Protein AF-A0A257AU45-F1 (afdb_monomer)

pLDDT: mean 90.2, std 17.1, range [37.53, 98.88]

Radius of gyration: 17.95 Å; Cα contacts (8 Å, |Δi|>4): 194; chains: 1; bounding box: 53×32×52 Å

Foldseek 3Di:
DDDPPPPPDDDPDPPDDDDPDDDDPPPDLLQQLLQVLLCVLPVLWRDKDKDADDVLLVVLCVVVVWFEFEDEVVPDDPVQVPDPSSSNSVTQCVRCVVRPSHRTQKYWYPADVVGGTIMMGIDSDPVRNVVVVVSSVVSSVD

Structure (mmCIF, N/CA/C/O backbone):
data_AF-A0A257AU45-F1
#
_entry.id   AF-A0A257AU45-F1
#
lo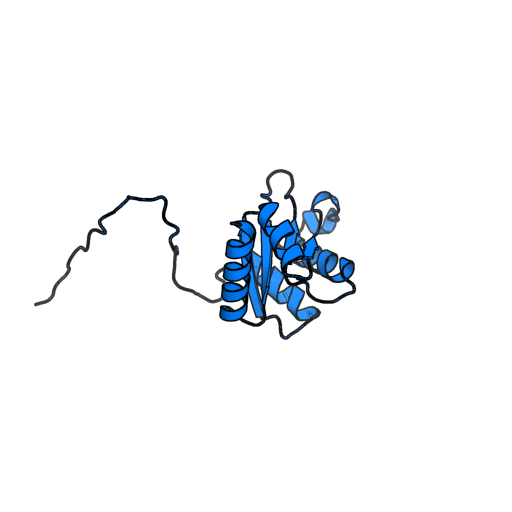op_
_atom_site.group_PDB
_atom_site.id
_atom_site.type_symbol
_atom_site.label_atom_id
_atom_site.label_alt_id
_atom_site.label_comp_id
_atom_site.label_asym_id
_atom_site.label_entity_id
_atom_site.label_seq_id
_atom_site.pdbx_PDB_ins_code
_atom_site.Cartn_x
_atom_site.Cartn_y
_atom_site.Cartn_z
_atom_site.occupancy
_atom_site.B_iso_or_equiv
_atom_site.auth_seq_id
_atom_site.auth_comp_id
_atom_site.auth_asym_id
_atom_site.auth_atom_id
_atom_site.pdbx_PDB_model_num
ATOM 1 N N . MET A 1 1 ? -35.118 -14.562 -38.520 1.00 37.75 1 MET A N 1
ATOM 2 C CA . MET A 1 1 ? -33.919 -15.230 -37.974 1.00 37.75 1 MET A CA 1
ATOM 3 C C . MET A 1 1 ? -33.050 -14.152 -37.327 1.00 37.75 1 MET A C 1
ATOM 5 O O . MET A 1 1 ? -32.643 -13.254 -38.042 1.00 37.75 1 MET A O 1
ATOM 9 N N . MET A 1 2 ? -32.965 -14.172 -35.985 1.00 38.25 2 MET A N 1
ATOM 10 C CA . MET A 1 2 ? -32.086 -13.423 -35.046 1.00 38.25 2 MET A CA 1
ATOM 11 C C . MET A 1 2 ? -31.480 -12.085 -35.543 1.00 38.25 2 MET A C 1
ATOM 13 O O . MET A 1 2 ? -30.651 -12.073 -36.434 1.00 38.25 2 MET A O 1
ATOM 17 N N . GLY A 1 3 ? -31.789 -10.897 -35.016 1.00 38.31 3 GLY A N 1
ATOM 18 C CA . GLY A 1 3 ? -31.922 -10.547 -33.602 1.00 38.31 3 GLY A CA 1
ATOM 19 C C . GLY A 1 3 ? -30.754 -9.669 -33.119 1.00 38.31 3 GLY A C 1
ATOM 20 O O . GLY A 1 3 ? -30.137 -10.001 -32.119 1.00 38.31 3 GLY A O 1
ATOM 21 N N . LEU A 1 4 ? -30.441 -8.552 -33.792 1.00 41.19 4 LEU A N 1
ATOM 22 C CA . LEU A 1 4 ? -29.495 -7.544 -33.286 1.00 41.19 4 LEU A CA 1
ATOM 23 C C . LEU A 1 4 ? -30.275 -6.400 -32.630 1.00 41.19 4 LEU A C 1
ATOM 25 O O . LEU A 1 4 ? -30.528 -5.353 -33.222 1.00 41.19 4 LEU A O 1
ATOM 29 N N . ARG A 1 5 ? -30.694 -6.619 -31.378 1.00 38.84 5 ARG A N 1
ATOM 30 C CA . ARG A 1 5 ? -31.185 -5.532 -30.526 1.00 38.84 5 ARG A CA 1
ATOM 31 C C . ARG A 1 5 ? -29.998 -4.652 -30.152 1.00 38.84 5 ARG A C 1
ATOM 33 O O . ARG A 1 5 ? -29.192 -5.002 -29.296 1.00 38.84 5 ARG A O 1
ATOM 40 N N . HIS A 1 6 ? -29.929 -3.492 -30.790 1.00 46.06 6 HIS A N 1
ATOM 41 C CA . HIS A 1 6 ? -29.160 -2.345 -30.330 1.00 46.06 6 HIS A CA 1
ATOM 42 C C . HIS A 1 6 ? -29.727 -1.907 -28.967 1.00 46.06 6 HIS A C 1
ATOM 44 O O . HIS A 1 6 ? -30.664 -1.112 -28.880 1.00 46.06 6 HIS A O 1
ATOM 50 N N . LEU A 1 7 ? -29.212 -2.485 -27.880 1.00 40.38 7 LEU A N 1
ATOM 51 C CA . LEU A 1 7 ? -29.511 -2.033 -26.525 1.00 40.38 7 LEU A CA 1
ATOM 52 C C . LEU A 1 7 ? -28.752 -0.726 -26.285 1.00 40.38 7 LEU A C 1
ATOM 54 O O . LEU A 1 7 ? -27.632 -0.710 -25.778 1.00 40.38 7 LEU A O 1
ATOM 58 N N . ARG A 1 8 ? -29.396 0.388 -26.652 1.00 40.09 8 ARG A N 1
ATOM 59 C CA . ARG A 1 8 ? -29.122 1.695 -26.051 1.00 40.09 8 ARG A CA 1
ATOM 60 C C . ARG A 1 8 ? -29.175 1.510 -24.535 1.00 40.09 8 ARG A C 1
ATOM 62 O O . ARG A 1 8 ? -30.226 1.146 -24.014 1.00 40.09 8 ARG A O 1
ATOM 69 N N . ARG A 1 9 ? -28.064 1.731 -23.830 1.00 42.12 9 ARG A N 1
ATOM 70 C CA . ARG A 1 9 ? -28.082 1.816 -22.365 1.00 42.12 9 ARG A CA 1
ATOM 71 C C . ARG A 1 9 ? -28.715 3.158 -21.978 1.00 42.12 9 ARG A C 1
ATOM 73 O O . ARG A 1 9 ? -28.125 4.190 -22.296 1.00 42.12 9 ARG A O 1
ATOM 80 N N . PRO A 1 10 ? -29.893 3.183 -21.334 1.00 37.53 10 PRO A N 1
ATOM 81 C CA . PRO A 1 10 ? -30.448 4.409 -20.787 1.00 37.53 10 PRO A CA 1
ATOM 82 C C . PRO A 1 10 ? -29.782 4.706 -19.438 1.00 37.53 10 PRO A C 1
ATOM 84 O O . PRO A 1 10 ? -29.580 3.797 -18.634 1.00 37.53 10 PRO A O 1
ATOM 87 N N . GLY A 1 11 ? -29.491 5.983 -19.179 1.00 37.75 11 GLY A N 1
ATOM 88 C CA . GLY A 1 11 ? -29.232 6.488 -17.828 1.00 37.75 11 GLY A CA 1
ATOM 89 C C . GLY A 1 11 ? -27.826 7.033 -17.576 1.00 37.75 11 GLY A C 1
ATOM 90 O O . GLY A 1 11 ? -27.085 6.476 -16.772 1.00 37.75 11 GLY A O 1
ATOM 91 N N . LEU A 1 12 ? -27.488 8.184 -18.170 1.00 51.03 12 LEU A N 1
ATOM 92 C CA . LEU A 1 12 ? -26.621 9.141 -17.475 1.00 51.03 12 LEU A CA 1
ATOM 93 C C . LEU A 1 12 ? -27.469 9.798 -16.377 1.00 51.03 12 LEU A C 1
ATOM 95 O O . LEU A 1 12 ? -28.220 10.734 -16.628 1.00 51.03 12 LEU A O 1
ATOM 99 N N . GLY A 1 13 ? -27.388 9.267 -15.162 1.00 48.03 13 GLY A N 1
ATOM 100 C CA . GLY A 1 13 ? -28.100 9.795 -14.005 1.00 48.03 13 GLY A CA 1
ATOM 101 C C . GLY A 1 13 ? -27.512 9.215 -12.727 1.00 48.03 13 GLY A C 1
ATOM 102 O O . GLY A 1 13 ? -27.701 8.036 -12.452 1.00 48.03 13 GLY A O 1
ATOM 103 N N . ARG A 1 14 ? -26.833 10.079 -11.954 1.00 52.56 14 ARG A N 1
ATOM 104 C CA . ARG A 1 14 ? -25.858 9.825 -10.866 1.00 52.56 14 ARG A CA 1
ATOM 105 C C . ARG A 1 14 ? -24.446 9.588 -11.411 1.00 52.56 14 ARG A C 1
ATOM 107 O O . ARG A 1 14 ? -24.256 8.765 -12.296 1.00 52.56 14 ARG A O 1
ATOM 114 N N . ARG A 1 15 ? -23.448 10.323 -10.898 1.00 54.56 15 ARG A N 1
ATOM 115 C CA . ARG A 1 15 ? -22.016 10.095 -11.183 1.00 54.56 15 ARG A CA 1
ATOM 116 C C . ARG A 1 15 ? -21.644 8.683 -10.705 1.00 54.56 15 ARG A C 1
ATOM 118 O O . ARG A 1 15 ? -21.276 8.500 -9.552 1.00 54.56 15 ARG A O 1
ATOM 125 N N . GLY A 1 16 ? -21.872 7.685 -11.553 1.00 60.09 16 GLY A N 1
ATOM 126 C CA . GLY A 1 16 ? -21.726 6.271 -11.234 1.00 60.09 16 GLY A CA 1
ATOM 127 C C . GLY A 1 16 ? -20.324 5.774 -11.554 1.00 60.09 16 GLY A C 1
ATOM 128 O O . GLY A 1 16 ? -19.789 6.056 -12.625 1.00 60.09 16 GLY A O 1
ATOM 129 N N . MET A 1 17 ? -19.737 5.022 -10.626 1.00 71.62 17 MET A N 1
ATOM 130 C CA . MET A 1 17 ? -18.523 4.250 -10.874 1.00 71.62 17 MET A CA 1
ATOM 131 C C . MET A 1 17 ? -18.840 3.164 -11.910 1.00 71.62 17 MET A C 1
ATOM 133 O O . MET A 1 17 ? -19.830 2.446 -11.767 1.00 71.62 17 MET A O 1
ATOM 137 N N . SER A 1 18 ? -18.012 3.028 -12.942 1.00 80.50 18 SER A N 1
ATOM 138 C CA . SER A 1 18 ? -18.140 1.957 -13.930 1.00 80.50 18 SER A CA 1
ATOM 139 C C . SER A 1 18 ? -16.848 1.152 -13.995 1.00 80.50 18 SER A C 1
ATOM 141 O O . SER A 1 18 ? -15.765 1.663 -13.717 1.00 80.50 18 SER A O 1
ATOM 143 N N . ARG A 1 19 ? -16.969 -0.135 -14.320 1.00 84.69 19 ARG A N 1
ATOM 144 C CA . ARG A 1 19 ? -15.818 -0.964 -14.678 1.00 84.69 19 ARG A CA 1
ATOM 145 C C . ARG A 1 19 ? -15.565 -0.771 -16.164 1.00 84.69 19 ARG A C 1
ATOM 147 O O . ARG A 1 19 ? -16.475 -1.032 -16.948 1.00 84.69 19 ARG A O 1
ATOM 154 N N . SER A 1 20 ? -14.362 -0.336 -16.526 1.00 88.06 20 SER A N 1
ATOM 155 C CA . SER A 1 20 ? -14.021 -0.096 -17.930 1.00 88.06 20 SER A CA 1
ATOM 156 C C . SER A 1 20 ? -14.001 -1.392 -18.739 1.00 88.06 20 SER A C 1
ATOM 158 O O . SER A 1 20 ? -14.542 -1.416 -19.836 1.00 88.06 20 SER A O 1
ATOM 160 N N . GLU A 1 21 ? -13.447 -2.477 -18.179 1.00 91.12 21 GLU A N 1
ATOM 161 C CA . GLU A 1 21 ? -13.291 -3.764 -18.871 1.00 91.12 21 GLU A CA 1
ATOM 162 C C . GLU A 1 21 ? -13.371 -4.984 -17.926 1.00 91.12 21 GLU A C 1
ATOM 164 O O . GLU A 1 21 ? -13.490 -4.869 -16.695 1.00 91.12 21 GLU A O 1
ATOM 169 N N . ALA A 1 22 ? -13.342 -6.181 -18.522 1.00 93.12 22 ALA A N 1
ATOM 170 C CA . ALA A 1 22 ? -13.225 -7.452 -17.815 1.00 93.12 22 ALA A CA 1
ATOM 171 C C . ALA A 1 22 ? -11.780 -7.689 -17.318 1.00 93.12 22 ALA A C 1
ATOM 173 O O . ALA A 1 22 ? -10.841 -7.117 -17.869 1.00 93.12 22 ALA A O 1
ATOM 174 N N . PRO A 1 23 ? -11.566 -8.513 -16.275 1.00 93.25 23 PRO A N 1
ATOM 175 C CA . PRO A 1 23 ? -10.223 -8.807 -15.781 1.00 93.25 23 PRO A CA 1
ATOM 176 C C . PRO A 1 23 ? -9.397 -9.580 -16.817 1.00 93.25 23 PRO A C 1
ATOM 178 O O . PRO A 1 23 ? -9.902 -10.513 -17.439 1.00 93.25 23 PRO A O 1
ATOM 181 N N . TRP A 1 24 ? -8.116 -9.234 -16.945 1.00 95.88 24 TRP A N 1
ATOM 182 C CA . TRP A 1 24 ? -7.153 -9.938 -17.792 1.00 95.88 24 TRP A CA 1
ATOM 183 C C . TRP A 1 24 ? -5.764 -9.933 -17.145 1.00 95.88 24 TRP A C 1
ATOM 185 O O . TRP A 1 24 ? -5.425 -9.022 -16.380 1.00 95.88 24 TRP A O 1
ATOM 195 N N . PHE A 1 25 ? -4.939 -10.937 -17.441 1.00 95.50 25 PHE A N 1
ATOM 196 C CA . PHE A 1 25 ? -3.555 -10.956 -16.965 1.00 95.50 25 PHE A CA 1
ATOM 197 C C . PHE A 1 25 ? -2.745 -9.819 -17.595 1.00 95.50 25 PHE A C 1
ATOM 199 O O . PHE A 1 25 ? -2.897 -9.506 -18.770 1.00 95.50 25 PHE A O 1
ATOM 206 N N . GLY A 1 26 ? -1.880 -9.180 -16.805 1.00 93.38 26 GLY A N 1
ATOM 207 C CA . GLY A 1 26 ? -1.064 -8.055 -17.276 1.00 93.38 26 GLY A CA 1
ATOM 208 C C . GLY A 1 26 ? -1.810 -6.721 -17.414 1.00 93.38 26 GLY A C 1
ATOM 209 O O . GLY A 1 26 ? -1.186 -5.727 -17.768 1.00 93.38 26 GLY A O 1
ATOM 210 N N . ALA A 1 27 ? -3.102 -6.652 -17.070 1.00 93.69 27 ALA A N 1
ATOM 211 C CA . ALA A 1 27 ? -3.911 -5.439 -17.228 1.00 93.69 27 ALA A CA 1
ATOM 212 C C . ALA A 1 27 ? -3.494 -4.256 -16.324 1.00 93.69 27 ALA A C 1
ATOM 214 O O . ALA A 1 27 ? -3.873 -3.118 -16.585 1.00 93.69 27 ALA A O 1
ATOM 215 N N . SER A 1 28 ? -2.727 -4.489 -15.250 1.00 94.00 28 SER A N 1
ATOM 216 C CA . SER A 1 28 ? -2.290 -3.428 -14.329 1.00 94.00 28 SER A CA 1
ATOM 217 C C . SER A 1 28 ? -0.844 -3.611 -13.888 1.00 94.00 28 SER A C 1
ATOM 219 O O . SER A 1 28 ? -0.559 -4.326 -12.932 1.00 94.00 28 SER A O 1
ATOM 221 N N . ARG A 1 29 ? 0.087 -2.916 -14.551 1.00 94.00 29 ARG A N 1
ATOM 222 C CA . ARG A 1 29 ? 1.515 -2.953 -14.191 1.00 94.00 29 ARG A CA 1
ATOM 223 C C . ARG A 1 29 ? 1.793 -2.318 -12.825 1.00 94.00 29 ARG A C 1
ATOM 225 O O . ARG A 1 29 ? 2.613 -2.822 -12.068 1.00 94.00 29 ARG A O 1
ATOM 232 N N . HIS A 1 30 ? 1.103 -1.225 -12.493 1.00 94.19 30 HIS A N 1
ATOM 233 C CA . HIS A 1 30 ? 1.358 -0.474 -11.260 1.00 94.19 30 HIS A CA 1
ATOM 234 C C . HIS A 1 30 ? 0.969 -1.274 -10.009 1.00 94.19 30 HIS A C 1
ATOM 236 O O . HIS A 1 30 ? 1.793 -1.471 -9.119 1.00 94.19 30 HIS A O 1
ATOM 242 N N . VAL A 1 31 ? -0.264 -1.789 -9.967 1.00 97.06 31 VAL A N 1
ATOM 243 C CA . VAL A 1 31 ? -0.738 -2.602 -8.836 1.00 97.06 31 VAL A CA 1
ATOM 244 C C . VAL A 1 31 ? -0.034 -3.959 -8.817 1.00 97.06 31 VAL A C 1
ATOM 246 O O . VAL A 1 31 ? 0.329 -4.427 -7.740 1.00 97.06 31 VAL A O 1
ATOM 249 N N . ALA A 1 32 ? 0.254 -4.560 -9.980 1.00 97.56 32 ALA A N 1
ATOM 250 C CA . ALA A 1 32 ? 1.043 -5.792 -10.033 1.00 97.56 32 ALA A CA 1
ATOM 251 C C . ALA A 1 32 ? 2.432 -5.608 -9.409 1.00 97.56 32 ALA A C 1
ATOM 253 O O . ALA A 1 32 ? 2.826 -6.427 -8.586 1.00 97.56 32 ALA A O 1
ATOM 254 N N . ASN A 1 33 ? 3.145 -4.519 -9.719 1.00 97.69 33 ASN A N 1
ATOM 255 C CA . ASN A 1 33 ? 4.448 -4.238 -9.110 1.00 97.69 33 ASN A CA 1
ATOM 256 C C . ASN A 1 33 ? 4.357 -4.088 -7.586 1.00 97.69 33 ASN A C 1
ATOM 258 O O . ASN A 1 33 ? 5.248 -4.562 -6.880 1.00 97.69 33 ASN A O 1
ATOM 262 N N . ALA A 1 34 ? 3.285 -3.478 -7.072 1.00 98.38 34 ALA A N 1
ATOM 263 C CA . ALA A 1 34 ? 3.065 -3.359 -5.633 1.00 98.38 34 ALA A CA 1
ATOM 264 C C . ALA A 1 34 ? 2.870 -4.735 -4.979 1.00 98.38 34 ALA A C 1
ATOM 266 O O . ALA A 1 34 ? 3.562 -5.063 -4.018 1.00 98.38 34 ALA A O 1
ATOM 267 N N . VAL A 1 35 ? 1.981 -5.564 -5.539 1.00 98.56 35 VAL A N 1
ATOM 268 C CA . VAL A 1 35 ? 1.692 -6.919 -5.039 1.00 98.56 35 VAL A CA 1
ATOM 269 C C . VAL A 1 35 ? 2.930 -7.808 -5.116 1.00 98.56 35 VAL A C 1
ATOM 271 O O . VAL A 1 35 ? 3.301 -8.417 -4.120 1.00 98.56 35 VAL A O 1
ATOM 274 N N . LEU A 1 36 ? 3.616 -7.845 -6.262 1.00 98.44 36 LEU A N 1
ATOM 275 C CA . LEU A 1 36 ? 4.831 -8.645 -6.447 1.00 98.44 36 LEU A CA 1
ATOM 276 C C . LEU A 1 36 ? 5.945 -8.231 -5.485 1.00 98.44 36 LEU A C 1
ATOM 278 O O . LEU A 1 36 ? 6.704 -9.077 -5.023 1.00 98.44 36 LEU A O 1
ATOM 282 N N . THR A 1 37 ? 6.040 -6.942 -5.162 1.00 98.62 37 THR A N 1
ATOM 283 C CA . THR A 1 37 ? 7.004 -6.459 -4.171 1.00 98.62 37 THR A CA 1
ATOM 284 C C . THR A 1 37 ? 6.610 -6.875 -2.761 1.00 98.62 37 THR A C 1
ATOM 286 O O . THR A 1 37 ? 7.448 -7.407 -2.040 1.00 98.62 37 THR A O 1
ATOM 289 N N . ALA A 1 38 ? 5.341 -6.706 -2.381 1.00 98.62 38 ALA A N 1
ATOM 290 C CA . ALA A 1 38 ? 4.831 -7.138 -1.082 1.00 98.62 38 ALA A CA 1
ATOM 291 C C . ALA A 1 38 ? 5.020 -8.652 -0.861 1.00 98.62 38 ALA A C 1
ATOM 293 O O . ALA A 1 38 ? 5.432 -9.073 0.218 1.00 98.62 38 ALA A O 1
ATOM 294 N N . MET A 1 39 ? 4.827 -9.463 -1.906 1.00 98.50 39 MET A N 1
ATOM 295 C CA . MET A 1 39 ? 5.031 -10.915 -1.875 1.00 98.50 39 MET A CA 1
ATOM 296 C C . MET A 1 39 ? 6.443 -11.351 -1.487 1.00 98.50 39 MET A C 1
ATOM 298 O O . MET A 1 39 ? 6.609 -12.454 -0.973 1.00 98.50 39 MET A O 1
ATOM 302 N N . LYS A 1 40 ? 7.460 -10.514 -1.728 1.00 98.44 40 LYS A N 1
ATOM 303 C CA . LYS A 1 40 ? 8.836 -10.806 -1.299 1.00 98.44 40 LYS A CA 1
ATOM 304 C C . LYS A 1 40 ? 8.956 -10.871 0.228 1.00 98.44 40 LYS A C 1
ATOM 306 O O . LYS A 1 40 ? 9.859 -11.528 0.729 1.00 98.44 40 LYS A O 1
ATOM 311 N N . PHE A 1 41 ? 8.069 -10.178 0.944 1.00 98.38 41 PHE A N 1
ATOM 312 C CA . PHE A 1 41 ? 8.043 -10.103 2.405 1.00 98.38 41 PHE A CA 1
ATOM 313 C C . PHE A 1 41 ? 6.980 -11.022 3.012 1.00 98.38 41 PHE A C 1
ATOM 315 O O . PHE A 1 41 ? 7.215 -11.625 4.054 1.00 98.38 41 PHE A O 1
ATOM 322 N N . ASP A 1 42 ? 5.821 -11.148 2.361 1.00 98.19 42 ASP A N 1
ATOM 323 C CA . ASP A 1 42 ? 4.788 -12.113 2.738 1.00 98.19 42 ASP A CA 1
ATOM 324 C C . ASP A 1 42 ? 4.142 -12.736 1.486 1.00 98.19 42 ASP A C 1
ATOM 326 O O . ASP A 1 42 ? 3.299 -12.096 0.846 1.00 98.19 42 ASP A O 1
ATOM 330 N N . PRO A 1 43 ? 4.470 -13.995 1.135 1.00 98.06 43 PRO A N 1
ATOM 331 C CA . PRO A 1 43 ? 3.958 -14.642 -0.073 1.00 98.06 43 PRO A CA 1
ATOM 332 C C . PRO A 1 43 ? 2.443 -14.896 -0.041 1.00 98.06 43 PRO A C 1
ATOM 334 O O . PRO A 1 43 ? 1.858 -15.216 -1.078 1.00 98.06 43 PRO A O 1
ATOM 337 N N . ARG A 1 44 ? 1.788 -14.754 1.120 1.00 98.31 44 ARG A N 1
ATOM 338 C CA . ARG A 1 44 ? 0.331 -14.897 1.253 1.00 98.31 44 ARG A CA 1
ATOM 339 C C . ARG A 1 44 ? -0.420 -13.687 0.712 1.00 98.31 44 ARG A C 1
ATOM 341 O O . ARG A 1 44 ? -1.605 -13.811 0.432 1.00 98.31 44 ARG A O 1
ATOM 348 N N . ILE A 1 45 ? 0.233 -12.534 0.565 1.00 98.44 45 ILE A N 1
ATOM 349 C CA . ILE A 1 45 ? -0.366 -11.331 -0.018 1.00 98.44 45 ILE A CA 1
ATOM 350 C C . ILE A 1 45 ? -0.365 -11.471 -1.537 1.00 98.44 45 ILE A C 1
ATOM 352 O O . ILE A 1 45 ? 0.690 -11.513 -2.161 1.00 98.44 45 ILE A O 1
ATOM 356 N N . ARG A 1 46 ? -1.545 -11.560 -2.155 1.00 98.38 46 ARG A N 1
ATOM 357 C CA . ARG A 1 46 ? -1.677 -11.809 -3.606 1.00 98.38 46 ARG A CA 1
ATOM 358 C C . ARG A 1 46 ? -2.603 -10.823 -4.310 1.00 98.38 46 ARG A C 1
ATOM 360 O O . ARG A 1 46 ? -2.849 -10.969 -5.505 1.00 98.38 46 ARG A O 1
ATOM 367 N N . SER A 1 47 ? -3.106 -9.820 -3.597 1.00 98.62 47 SER A N 1
ATOM 368 C CA . SER A 1 47 ? -4.038 -8.835 -4.130 1.00 98.62 47 SER A CA 1
ATOM 369 C C . SER A 1 47 ? -3.817 -7.465 -3.502 1.00 98.62 47 SER A C 1
ATOM 371 O O . SER A 1 47 ? -3.391 -7.351 -2.350 1.00 98.62 47 SER A O 1
ATOM 373 N N . ALA A 1 48 ? -4.128 -6.422 -4.265 1.00 98.62 48 ALA A N 1
ATOM 374 C CA . ALA A 1 48 ? -4.194 -5.063 -3.763 1.00 98.62 48 ALA A CA 1
ATOM 375 C C . ALA A 1 48 ? -5.212 -4.235 -4.554 1.00 98.62 48 ALA A C 1
ATOM 377 O O . ALA A 1 48 ? -5.502 -4.526 -5.717 1.00 98.62 48 ALA A O 1
ATOM 378 N N . MET A 1 49 ? -5.724 -3.174 -3.935 1.00 98.50 49 MET A N 1
ATOM 379 C CA . MET A 1 49 ? -6.578 -2.180 -4.583 1.00 98.50 49 MET A CA 1
ATOM 380 C C . MET A 1 49 ? -6.002 -0.789 -4.361 1.00 98.50 49 MET A C 1
ATOM 382 O O . MET A 1 49 ? -5.690 -0.423 -3.230 1.00 98.50 49 MET A O 1
ATOM 386 N N . ASN A 1 50 ? -5.876 -0.023 -5.445 1.00 98.06 50 ASN A N 1
ATOM 387 C CA . ASN A 1 50 ? -5.516 1.385 -5.367 1.00 98.06 50 ASN A CA 1
ATOM 388 C C . ASN A 1 50 ? -6.775 2.240 -5.211 1.00 98.06 50 ASN A C 1
ATOM 390 O O . ASN A 1 50 ? -7.713 2.125 -6.000 1.00 98.06 50 ASN A O 1
ATOM 394 N N . LEU A 1 51 ? -6.765 3.108 -4.214 1.00 97.75 51 LEU A N 1
ATOM 395 C CA . LEU A 1 51 ? -7.797 4.079 -3.909 1.00 97.75 51 LEU A CA 1
ATOM 396 C C . LEU A 1 51 ? -7.207 5.481 -4.039 1.00 97.75 51 LEU A C 1
ATOM 398 O O . LEU A 1 51 ? -6.019 5.709 -3.799 1.00 97.75 51 LEU A O 1
ATOM 402 N N . ARG A 1 52 ? -8.064 6.449 -4.369 1.00 96.94 52 ARG A N 1
ATOM 403 C CA . ARG A 1 52 ? -7.698 7.857 -4.227 1.00 96.94 52 ARG A CA 1
ATOM 404 C C . ARG A 1 52 ? -7.330 8.113 -2.767 1.00 96.94 52 ARG A C 1
ATOM 406 O O . ARG A 1 52 ? -8.087 7.728 -1.876 1.00 96.94 52 ARG A O 1
ATOM 413 N N . TYR A 1 53 ? -6.211 8.791 -2.542 1.00 98.06 53 TYR A N 1
ATOM 414 C CA . TYR A 1 53 ? -5.851 9.223 -1.199 1.00 98.06 53 TYR A CA 1
ATOM 415 C C . TYR A 1 53 ? -6.942 10.122 -0.606 1.00 98.06 53 TYR A C 1
ATOM 417 O O . TYR A 1 53 ? -7.460 11.032 -1.259 1.00 98.06 53 TYR A O 1
ATOM 425 N N . ASP A 1 54 ? -7.267 9.867 0.653 1.00 97.56 54 ASP A N 1
ATOM 426 C CA . ASP A 1 54 ? -8.128 10.696 1.481 1.00 97.56 54 ASP A CA 1
ATOM 427 C C . ASP A 1 54 ? -7.670 10.496 2.923 1.00 97.56 54 ASP A C 1
ATOM 429 O O . ASP A 1 54 ? -7.574 9.358 3.389 1.00 97.56 54 ASP A O 1
ATOM 433 N N . LYS A 1 55 ? -7.379 11.590 3.629 1.00 97.81 55 LYS A N 1
ATOM 434 C CA . LYS A 1 55 ? -6.900 11.530 5.013 1.00 97.81 55 LYS A CA 1
ATOM 435 C C . LYS A 1 55 ? -7.872 10.757 5.915 1.00 97.81 55 LYS A C 1
ATOM 437 O O . LYS A 1 55 ? -7.431 10.012 6.783 1.00 97.81 55 LYS A O 1
ATOM 442 N N . ARG A 1 56 ? -9.180 10.842 5.646 1.00 98.25 56 ARG A N 1
ATOM 443 C CA . ARG A 1 56 ? -10.217 10.126 6.406 1.00 98.25 56 ARG A CA 1
ATOM 444 C C . ARG A 1 56 ? -10.088 8.610 6.290 1.00 98.25 56 ARG A C 1
ATOM 446 O O . ARG A 1 56 ? -10.397 7.906 7.241 1.00 98.25 56 ARG A O 1
ATOM 453 N N . LEU A 1 57 ? -9.617 8.098 5.147 1.00 98.38 57 LEU A N 1
ATOM 454 C CA . LEU A 1 57 ? -9.354 6.664 4.987 1.00 98.38 57 LEU A CA 1
ATOM 455 C C . LEU A 1 57 ? -8.157 6.225 5.836 1.00 98.38 57 LEU A C 1
ATOM 457 O O . LEU A 1 57 ? -8.172 5.126 6.373 1.00 98.38 57 LEU A O 1
ATOM 461 N N . ILE A 1 58 ? -7.139 7.075 5.984 1.00 98.50 58 ILE A N 1
ATOM 462 C CA . ILE A 1 58 ? -5.972 6.778 6.824 1.00 98.50 58 ILE A CA 1
ATOM 463 C C . ILE A 1 58 ? -6.392 6.713 8.295 1.00 98.50 58 ILE A C 1
ATOM 465 O O . ILE A 1 58 ? -6.187 5.694 8.948 1.00 98.50 58 ILE A O 1
ATOM 469 N N . GLU A 1 59 ? -7.092 7.746 8.767 1.00 98.44 59 GLU A N 1
ATOM 470 C CA . GLU A 1 59 ? -7.622 7.818 10.134 1.00 98.44 59 GLU A CA 1
ATOM 471 C C . GLU A 1 59 ? -8.587 6.650 10.431 1.00 98.44 59 GLU A C 1
ATOM 473 O O . GLU A 1 59 ? -8.578 6.078 11.520 1.00 98.44 59 GLU A O 1
ATOM 478 N N . ALA A 1 60 ? -9.402 6.242 9.453 1.00 98.69 60 ALA A N 1
ATOM 479 C CA . ALA A 1 60 ? -10.284 5.083 9.575 1.00 98.69 60 ALA A CA 1
ATOM 480 C C . ALA A 1 60 ? -9.520 3.754 9.687 1.00 98.69 60 ALA A C 1
ATOM 482 O O . ALA A 1 60 ? -9.896 2.900 10.490 1.00 98.69 60 ALA A O 1
ATOM 483 N N . ALA A 1 61 ? -8.449 3.560 8.912 1.00 98.56 61 ALA A N 1
ATOM 484 C CA . ALA A 1 61 ? -7.616 2.360 9.012 1.00 98.56 61 ALA A CA 1
ATOM 485 C C . ALA A 1 61 ? -6.966 2.246 10.399 1.00 98.56 61 ALA A C 1
ATOM 487 O O . ALA A 1 61 ? -6.991 1.173 11.002 1.00 98.56 61 ALA A O 1
ATOM 488 N N . GLU A 1 62 ? -6.455 3.357 10.934 1.00 98.06 62 GLU A N 1
ATOM 489 C CA . GLU A 1 62 ? -5.878 3.415 12.281 1.00 98.06 62 GLU A CA 1
ATOM 490 C C . GLU A 1 62 ? -6.916 3.054 13.355 1.00 98.06 62 GLU A C 1
ATOM 492 O O . GLU A 1 62 ? -6.653 2.201 14.203 1.00 98.06 62 GLU A O 1
ATOM 497 N N . LYS A 1 63 ? -8.137 3.608 13.277 1.00 98.44 63 LYS A N 1
ATOM 498 C CA . LYS A 1 63 ? -9.251 3.256 14.184 1.00 98.44 63 LYS A CA 1
ATOM 499 C C . LYS A 1 63 ? -9.654 1.783 14.103 1.00 98.44 63 LYS A C 1
ATOM 501 O O . LYS A 1 63 ? -10.041 1.192 15.108 1.00 98.44 63 LYS A O 1
ATOM 506 N N . LEU A 1 64 ? -9.560 1.180 12.918 1.00 98.44 64 LEU A N 1
ATOM 507 C CA . LEU A 1 64 ? -9.806 -0.249 12.707 1.00 98.44 64 LEU A CA 1
ATOM 508 C C . LEU A 1 64 ? -8.661 -1.143 13.222 1.00 98.44 64 LEU A C 1
ATOM 510 O O . LEU A 1 64 ? -8.773 -2.368 13.122 1.00 98.44 64 LEU A O 1
ATOM 514 N N . GLY A 1 65 ? -7.585 -0.559 13.763 1.00 98.38 65 GLY A N 1
ATOM 515 C CA . GLY A 1 65 ? -6.418 -1.271 14.283 1.00 98.38 65 GLY A CA 1
ATOM 516 C C . GLY A 1 65 ? -5.527 -1.856 13.188 1.00 98.38 65 GLY A C 1
ATOM 517 O O . GLY A 1 65 ? -4.822 -2.834 13.428 1.00 98.38 65 GLY A O 1
ATOM 518 N N . TRP A 1 66 ? -5.601 -1.322 11.969 1.00 98.44 66 TRP A N 1
ATOM 519 C CA . TRP A 1 66 ? -4.801 -1.807 10.849 1.00 98.44 66 TRP A CA 1
ATOM 520 C C . TRP A 1 66 ? -3.375 -1.282 10.908 1.00 98.44 66 TRP A C 1
ATOM 522 O O . TRP A 1 66 ? -3.113 -0.185 11.401 1.00 98.44 66 TRP A O 1
ATOM 532 N N . THR A 1 67 ? -2.448 -2.040 10.322 1.00 98.56 67 THR A N 1
ATOM 533 C CA . THR A 1 67 ? -1.088 -1.539 10.119 1.00 98.56 67 THR A CA 1
ATOM 534 C C . THR A 1 67 ? -1.082 -0.602 8.917 1.00 98.56 67 THR A C 1
ATOM 536 O O . THR A 1 67 ? -1.263 -1.038 7.777 1.00 98.56 67 THR A O 1
ATOM 539 N N . VAL A 1 68 ? -0.854 0.683 9.172 1.00 98.62 68 VAL A N 1
ATOM 540 C CA . VAL A 1 68 ? -0.740 1.731 8.156 1.00 98.62 68 VAL A CA 1
ATOM 541 C C . VAL A 1 68 ? 0.724 2.121 7.992 1.00 98.62 68 VAL A C 1
ATOM 543 O O . VAL A 1 68 ? 1.435 2.330 8.970 1.00 98.62 68 VAL A O 1
ATOM 546 N N . SER A 1 69 ? 1.179 2.235 6.748 1.00 98.69 69 SER A N 1
ATOM 547 C CA . SER A 1 69 ? 2.507 2.750 6.426 1.00 98.69 69 SER A CA 1
ATOM 548 C C . SER A 1 69 ? 2.463 3.690 5.224 1.00 98.69 69 SER A C 1
ATOM 550 O O . SER A 1 69 ? 1.438 3.845 4.558 1.00 98.69 69 SER A O 1
ATOM 552 N N . PHE A 1 70 ? 3.585 4.337 4.932 1.00 98.62 70 PHE A N 1
ATOM 553 C CA . PHE A 1 70 ? 3.698 5.280 3.830 1.00 98.62 70 PHE A CA 1
ATOM 554 C C . PHE A 1 70 ? 5.121 5.364 3.293 1.00 98.62 70 PHE A C 1
ATOM 556 O O . PHE A 1 70 ? 6.094 5.018 3.970 1.00 98.62 70 PHE A O 1
ATOM 563 N N . TYR A 1 71 ? 5.242 5.909 2.089 1.00 98.25 71 TYR A N 1
ATOM 564 C CA . TYR A 1 71 ? 6.512 6.365 1.539 1.00 98.25 71 TYR A CA 1
ATOM 565 C C . TYR A 1 71 ? 6.362 7.774 0.965 1.00 98.25 71 TYR A C 1
ATOM 567 O O . TYR A 1 71 ? 5.287 8.162 0.503 1.00 98.25 71 TYR A O 1
ATOM 575 N N . ASP A 1 72 ? 7.440 8.551 1.018 1.00 96.94 72 ASP A N 1
ATOM 576 C CA . ASP A 1 72 ? 7.481 9.902 0.467 1.00 96.94 72 ASP A CA 1
ATOM 577 C C . ASP A 1 72 ? 8.271 9.887 -0.838 1.00 96.94 72 ASP A C 1
ATOM 579 O O . ASP A 1 72 ? 9.449 9.559 -0.849 1.00 96.94 72 ASP A O 1
ATOM 583 N N . ARG A 1 73 ? 7.642 10.257 -1.954 1.00 94.75 73 ARG A N 1
ATOM 584 C CA . ARG A 1 73 ? 8.299 10.275 -3.270 1.00 94.75 73 ARG A CA 1
ATOM 585 C C . ARG A 1 73 ? 9.452 11.278 -3.365 1.00 94.75 73 ARG A C 1
ATOM 587 O O . ARG A 1 73 ? 10.281 11.152 -4.258 1.00 94.75 73 ARG A O 1
ATOM 594 N N . ARG A 1 74 ? 9.537 12.246 -2.451 1.00 93.44 74 ARG A N 1
ATOM 595 C CA . ARG A 1 74 ? 10.663 13.189 -2.358 1.00 93.44 74 ARG A CA 1
ATOM 596 C C . ARG A 1 74 ? 11.928 12.539 -1.796 1.00 93.44 74 ARG A C 1
ATOM 598 O O . ARG A 1 74 ? 13.013 13.059 -2.012 1.00 93.44 74 ARG A O 1
ATOM 605 N N . GLU A 1 75 ? 11.781 11.412 -1.100 1.00 94.69 75 GLU A N 1
ATOM 606 C CA . GLU A 1 75 ? 12.885 10.597 -0.581 1.00 94.69 75 GLU A CA 1
ATOM 607 C C . GLU A 1 75 ? 13.352 9.541 -1.605 1.00 94.69 75 GLU A C 1
ATOM 609 O O . GLU A 1 75 ? 14.266 8.768 -1.319 1.00 94.69 75 GLU A O 1
ATOM 614 N N . GLU A 1 76 ? 12.722 9.470 -2.787 1.00 94.38 76 GLU A N 1
ATOM 615 C CA . GLU A 1 76 ? 13.081 8.513 -3.837 1.00 94.38 76 GLU A CA 1
ATOM 616 C C . GLU A 1 76 ? 14.473 8.833 -4.404 1.00 94.38 76 GLU A C 1
ATOM 618 O O . GLU A 1 76 ? 14.674 9.945 -4.901 1.00 94.38 76 GLU A O 1
ATOM 623 N N . PRO A 1 77 ? 15.425 7.878 -4.386 1.00 94.69 77 PRO A N 1
ATOM 624 C CA . PRO A 1 77 ? 16.732 8.083 -4.995 1.00 94.69 77 PRO A CA 1
ATOM 625 C C . PRO A 1 77 ? 16.605 8.418 -6.481 1.00 94.69 77 PRO A C 1
ATOM 627 O O . PRO A 1 77 ? 15.810 7.815 -7.209 1.00 94.69 77 PRO A O 1
ATOM 630 N N . GLU A 1 78 ? 17.413 9.362 -6.945 1.00 90.94 78 GLU A N 1
ATOM 631 C CA . GLU A 1 78 ? 17.341 9.903 -8.303 1.00 90.94 78 GLU A CA 1
ATOM 632 C C . GLU A 1 78 ? 17.551 8.812 -9.373 1.00 90.94 78 GLU A C 1
ATOM 634 O O . GLU A 1 78 ? 16.885 8.795 -10.409 1.00 90.94 78 GLU A O 1
ATOM 639 N N . GLU A 1 79 ? 18.416 7.834 -9.101 1.00 92.25 79 GLU A N 1
ATOM 640 C CA . GLU A 1 79 ? 18.643 6.666 -9.952 1.00 92.25 79 GLU A CA 1
ATOM 641 C C . GLU A 1 79 ? 17.413 5.754 -10.074 1.00 92.25 79 GLU A C 1
ATOM 643 O O . GLU A 1 79 ? 17.198 5.152 -11.124 1.00 92.25 79 GLU A O 1
ATOM 648 N N . ILE A 1 80 ? 16.573 5.676 -9.037 1.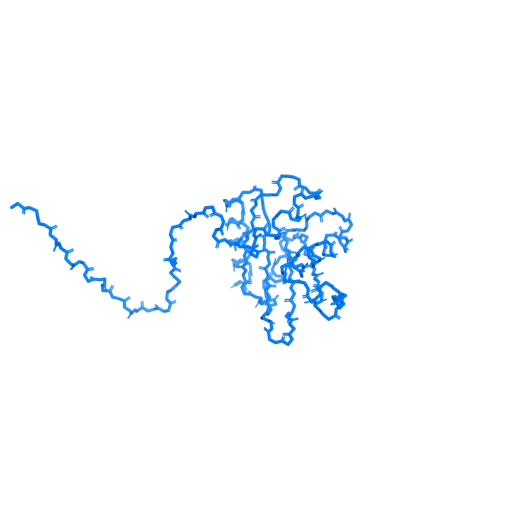00 89.50 80 ILE A N 1
ATOM 649 C CA . ILE A 1 80 ? 15.308 4.931 -9.065 1.00 89.50 80 ILE A CA 1
ATOM 650 C C . ILE A 1 80 ? 14.251 5.745 -9.806 1.00 89.50 80 ILE A C 1
ATOM 652 O O . ILE A 1 80 ? 13.553 5.200 -10.662 1.00 89.50 80 ILE A O 1
ATOM 656 N N . LYS A 1 81 ? 14.184 7.053 -9.537 1.00 85.88 81 LYS A N 1
ATOM 657 C CA . LYS A 1 81 ? 13.209 7.978 -10.127 1.00 85.88 81 LYS A CA 1
ATOM 658 C C . LYS A 1 81 ? 13.324 8.066 -11.653 1.00 85.88 81 LYS A C 1
ATOM 660 O O . LYS A 1 81 ? 12.314 8.206 -12.342 1.00 85.88 81 LYS A O 1
ATOM 665 N N . ARG A 1 82 ? 14.542 7.929 -12.193 1.00 86.75 82 ARG A N 1
ATOM 666 C CA . ARG A 1 82 ? 14.820 7.894 -13.643 1.00 86.75 82 ARG A CA 1
ATOM 667 C C . ARG A 1 82 ? 14.414 6.587 -14.325 1.00 86.75 82 ARG A C 1
ATOM 669 O O . ARG A 1 82 ? 14.261 6.569 -15.545 1.00 86.75 82 ARG A O 1
ATOM 676 N N . LEU A 1 83 ? 14.251 5.500 -13.573 1.00 87.56 83 LEU A N 1
ATOM 677 C CA . LEU A 1 83 ? 13.923 4.186 -14.116 1.00 87.56 83 LEU A CA 1
ATOM 678 C C . LEU A 1 83 ? 12.417 3.930 -14.047 1.00 87.56 83 LEU A C 1
ATOM 680 O O . LEU A 1 83 ? 11.814 3.806 -12.977 1.00 87.56 83 LEU A O 1
ATOM 684 N N . GLU A 1 84 ? 11.797 3.785 -15.215 1.00 83.44 84 GLU A N 1
ATOM 685 C CA . GLU A 1 84 ? 10.361 3.555 -15.299 1.00 83.44 84 GLU A CA 1
ATOM 686 C C . GLU A 1 84 ? 9.939 2.287 -14.535 1.00 83.44 84 GLU A C 1
ATOM 688 O O . GLU A 1 84 ? 10.527 1.212 -14.656 1.00 83.44 84 GLU A O 1
ATOM 693 N N . GLY A 1 85 ? 8.883 2.412 -13.728 1.00 85.38 85 GLY A N 1
ATOM 694 C CA . GLY A 1 85 ? 8.303 1.289 -12.992 1.00 85.38 85 GLY A CA 1
ATOM 695 C C . GLY A 1 85 ? 9.032 0.904 -11.702 1.00 85.38 85 GLY A C 1
ATOM 696 O O . GLY A 1 85 ? 8.584 -0.036 -11.044 1.00 85.38 85 GLY A O 1
ATOM 697 N N . ARG A 1 86 ? 10.094 1.619 -11.299 1.00 92.44 86 ARG A N 1
ATOM 698 C CA . ARG A 1 86 ? 10.873 1.316 -10.082 1.00 92.44 86 ARG A CA 1
ATOM 699 C C . ARG A 1 86 ? 10.402 2.036 -8.817 1.00 92.44 86 ARG A C 1
ATOM 701 O O . ARG A 1 86 ? 10.618 1.500 -7.732 1.00 92.44 86 ARG A O 1
ATOM 708 N N . THR A 1 87 ? 9.658 3.134 -8.948 1.00 93.62 87 THR A N 1
ATOM 709 C CA . THR A 1 87 ? 9.084 3.873 -7.809 1.00 93.62 87 THR A CA 1
ATOM 710 C C . THR A 1 87 ? 8.185 3.021 -6.924 1.00 93.62 87 THR A C 1
ATOM 712 O O . THR A 1 87 ? 8.256 3.109 -5.704 1.00 93.62 87 THR A O 1
ATOM 715 N N . VAL A 1 88 ? 7.320 2.191 -7.519 1.00 96.56 88 VAL A N 1
ATOM 716 C CA . VAL A 1 88 ? 6.377 1.372 -6.740 1.00 96.56 88 VAL A CA 1
ATOM 717 C C . VAL A 1 88 ? 7.109 0.305 -5.930 1.00 96.56 88 VAL A C 1
ATOM 719 O O . VAL A 1 88 ? 6.903 0.276 -4.720 1.00 96.56 88 VAL A O 1
ATOM 722 N N . PRO A 1 89 ? 7.985 -0.535 -6.526 1.00 97.94 89 PRO A N 1
ATOM 723 C CA . PRO A 1 89 ? 8.791 -1.462 -5.742 1.00 97.94 89 PRO A CA 1
ATOM 724 C C . PRO A 1 89 ? 9.563 -0.782 -4.609 1.00 97.94 89 PRO A C 1
ATOM 726 O O . PRO A 1 89 ? 9.456 -1.204 -3.463 1.00 97.94 89 PRO A O 1
ATOM 729 N N . TRP A 1 90 ? 10.272 0.310 -4.905 1.00 98.19 90 TRP A N 1
ATOM 730 C CA . TRP A 1 90 ? 11.024 1.046 -3.891 1.00 98.19 90 TRP A CA 1
ATOM 731 C C . TRP A 1 90 ? 10.120 1.551 -2.756 1.00 98.19 90 TRP A C 1
ATOM 733 O O . TRP A 1 90 ? 10.398 1.299 -1.585 1.00 98.19 90 TRP A O 1
ATOM 743 N N . GLY A 1 91 ? 8.999 2.194 -3.091 1.00 98.19 91 GLY A N 1
ATOM 744 C CA . GLY A 1 91 ? 8.078 2.756 -2.106 1.00 98.19 91 GLY A CA 1
ATOM 745 C C . GLY A 1 91 ? 7.435 1.696 -1.212 1.00 98.19 91 GLY A C 1
ATOM 746 O O . GLY A 1 91 ? 7.322 1.894 -0.002 1.00 98.19 91 GLY A O 1
ATOM 747 N N . ILE A 1 92 ? 7.069 0.538 -1.773 1.00 98.56 92 ILE A N 1
ATOM 748 C CA . ILE A 1 92 ? 6.559 -0.587 -0.980 1.00 98.56 92 ILE A CA 1
ATOM 749 C C . ILE A 1 92 ? 7.651 -1.153 -0.067 1.00 98.56 92 ILE A C 1
ATOM 751 O O . ILE A 1 92 ? 7.380 -1.388 1.107 1.00 98.56 92 ILE A O 1
ATOM 755 N N . GLU A 1 93 ? 8.887 -1.321 -0.545 1.00 98.56 93 GLU A N 1
ATOM 756 C CA . GLU A 1 93 ? 10.006 -1.781 0.294 1.00 98.56 93 GLU A CA 1
ATOM 757 C C . GLU A 1 93 ? 10.280 -0.813 1.461 1.00 98.56 93 GLU A C 1
ATOM 759 O O . GLU A 1 93 ? 10.459 -1.257 2.598 1.00 98.56 93 GLU A O 1
ATOM 764 N N . VAL A 1 94 ? 10.242 0.501 1.215 1.00 98.56 94 VAL A N 1
ATOM 765 C CA . VAL A 1 94 ? 10.349 1.539 2.257 1.00 98.56 94 VAL A CA 1
ATOM 766 C C . VAL A 1 94 ? 9.207 1.426 3.266 1.00 98.56 94 VAL A C 1
ATOM 768 O O . VAL A 1 94 ? 9.453 1.369 4.472 1.00 98.56 94 VAL A O 1
ATOM 771 N N . ALA A 1 95 ? 7.964 1.348 2.788 1.00 98.62 95 ALA A N 1
ATOM 772 C CA . ALA A 1 95 ? 6.787 1.272 3.645 1.00 98.62 95 ALA A CA 1
ATOM 773 C C . ALA A 1 95 ? 6.786 0.008 4.522 1.00 98.62 95 ALA A C 1
ATOM 775 O O . ALA A 1 95 ? 6.472 0.085 5.709 1.00 98.62 95 ALA A O 1
ATOM 776 N N . VAL A 1 96 ? 7.186 -1.144 3.979 1.00 98.69 96 VAL A N 1
ATOM 777 C CA . VAL A 1 96 ? 7.310 -2.403 4.732 1.00 98.69 96 VAL A CA 1
ATOM 778 C C . VAL A 1 96 ? 8.394 -2.302 5.808 1.00 98.69 96 VAL A C 1
ATOM 780 O O . VAL A 1 96 ? 8.174 -2.687 6.957 1.00 98.69 96 VAL A O 1
ATOM 783 N N . ARG A 1 97 ? 9.564 -1.741 5.476 1.00 98.31 97 ARG A N 1
ATOM 784 C CA . ARG A 1 97 ? 10.662 -1.557 6.442 1.00 98.31 97 ARG A CA 1
ATOM 785 C C . ARG A 1 97 ? 10.275 -0.625 7.590 1.00 98.31 97 ARG A C 1
ATOM 787 O O . ARG A 1 97 ? 10.612 -0.925 8.732 1.00 98.31 97 ARG A O 1
ATOM 794 N N . ARG A 1 98 ? 9.526 0.448 7.310 1.00 98.00 98 ARG A N 1
ATOM 795 C CA . ARG A 1 98 ? 9.037 1.405 8.322 1.00 98.00 98 ARG A CA 1
ATOM 796 C C . ARG A 1 98 ? 8.211 0.759 9.435 1.00 98.00 98 ARG A C 1
ATOM 798 O O . ARG A 1 98 ? 8.254 1.240 10.560 1.00 98.00 98 ARG A O 1
ATOM 805 N N . VAL A 1 99 ? 7.503 -0.332 9.143 1.00 97.88 99 VAL A N 1
ATOM 806 C CA . VAL A 1 99 ? 6.649 -1.046 10.111 1.00 97.88 99 VAL A CA 1
ATOM 807 C C . VAL A 1 99 ? 7.246 -2.386 10.559 1.00 97.88 99 VAL A C 1
ATOM 809 O O . VAL A 1 99 ? 6.529 -3.317 10.918 1.00 97.88 99 VAL A O 1
ATOM 812 N N . GLY A 1 100 ? 8.577 -2.508 10.538 1.00 96.75 100 GLY A N 1
ATOM 813 C CA . GLY A 1 100 ? 9.276 -3.677 11.082 1.00 96.75 100 GLY A CA 1
ATOM 814 C C . GLY A 1 100 ? 9.320 -4.888 10.147 1.00 96.75 100 GLY A C 1
ATOM 815 O O . GLY A 1 100 ? 9.432 -6.020 10.612 1.00 96.75 100 GLY A O 1
ATOM 816 N N . GLY A 1 101 ? 9.225 -4.676 8.831 1.00 96.25 101 GLY A N 1
ATOM 817 C CA . GLY A 1 101 ? 9.455 -5.718 7.824 1.00 96.25 101 GLY A CA 1
ATOM 818 C C . GLY A 1 101 ? 8.241 -6.593 7.503 1.00 96.25 101 GLY A C 1
ATOM 819 O O . GLY A 1 101 ? 8.361 -7.525 6.711 1.00 96.25 101 GLY A O 1
ATOM 820 N N . ARG A 1 102 ? 7.072 -6.299 8.081 1.00 95.75 102 ARG A N 1
ATOM 821 C CA . ARG A 1 102 ? 5.804 -6.966 7.748 1.00 95.75 102 ARG A CA 1
ATOM 822 C C . ARG A 1 102 ? 5.038 -6.156 6.712 1.00 95.75 102 ARG A C 1
ATOM 824 O O . ARG A 1 102 ? 5.081 -4.929 6.735 1.00 95.75 102 ARG A O 1
ATOM 831 N N . VAL A 1 103 ? 4.319 -6.834 5.817 1.00 98.38 103 VAL A N 1
ATOM 832 C CA . VAL A 1 103 ? 3.464 -6.146 4.843 1.00 98.38 103 VAL A CA 1
ATOM 833 C C . VAL A 1 103 ? 2.320 -5.445 5.588 1.00 98.38 103 VAL A C 1
ATOM 835 O O . VAL A 1 103 ? 1.545 -6.134 6.253 1.00 98.38 103 VAL A O 1
ATOM 838 N N . PRO A 1 104 ? 2.206 -4.105 5.512 1.00 98.56 104 PRO A N 1
ATOM 839 C CA . PRO A 1 104 ? 1.105 -3.375 6.131 1.00 98.56 104 PRO A CA 1
ATOM 840 C C . PRO A 1 104 ? -0.216 -3.653 5.403 1.00 98.56 104 PRO A C 1
ATOM 842 O O . PRO A 1 104 ? -0.235 -3.979 4.214 1.00 98.56 104 PRO A O 1
ATOM 845 N N . ASP A 1 105 ? -1.338 -3.461 6.095 1.00 98.75 105 ASP A N 1
ATOM 846 C CA . ASP A 1 105 ? -2.668 -3.541 5.486 1.00 98.75 105 ASP A CA 1
ATOM 847 C C . ASP A 1 105 ? -2.880 -2.440 4.441 1.00 98.75 105 ASP A C 1
ATOM 849 O O . ASP A 1 105 ? -3.563 -2.655 3.437 1.00 98.75 105 ASP A O 1
ATOM 853 N N . LEU A 1 106 ? -2.291 -1.265 4.684 1.00 98.56 106 LEU A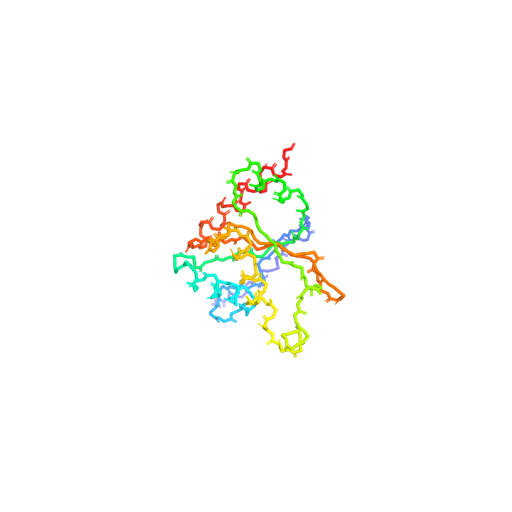 N 1
ATOM 854 C CA . LEU A 1 106 ? -2.449 -0.071 3.866 1.00 98.56 106 LEU A CA 1
ATOM 855 C C . LEU A 1 106 ? -1.111 0.664 3.703 1.00 98.56 106 LEU A C 1
ATOM 857 O O . LEU A 1 106 ? -0.412 0.924 4.683 1.00 98.56 106 LEU A O 1
ATOM 861 N N . VAL A 1 107 ? -0.782 1.047 2.466 1.00 98.81 107 VAL A N 1
ATOM 862 C CA . VAL A 1 107 ? 0.339 1.945 2.139 1.00 98.81 107 VAL A CA 1
ATOM 863 C C . VAL A 1 107 ? -0.176 3.155 1.380 1.00 98.81 107 VAL A C 1
ATOM 865 O O . VAL A 1 107 ? -0.878 2.989 0.388 1.00 98.81 107 VAL A O 1
ATOM 868 N N . TYR A 1 108 ? 0.208 4.366 1.772 1.00 98.75 108 TYR A N 1
ATOM 869 C CA . TYR A 1 108 ? -0.112 5.571 1.001 1.00 98.75 108 TYR A CA 1
ATOM 870 C C . TYR A 1 108 ? 1.126 6.391 0.630 1.00 98.75 108 TYR A C 1
ATOM 872 O O . TYR A 1 108 ? 2.215 6.212 1.177 1.00 98.75 108 TYR A O 1
ATOM 880 N N . HIS A 1 109 ? 0.947 7.317 -0.309 1.00 98.25 109 HIS A N 1
ATOM 881 C CA . HIS A 1 109 ? 1.879 8.415 -0.542 1.00 98.25 109 HIS A CA 1
ATOM 882 C C . HIS A 1 109 ? 1.123 9.689 -0.917 1.00 98.25 109 HIS A C 1
ATOM 884 O O . HIS A 1 109 ? 0.067 9.640 -1.552 1.00 98.25 109 HIS A O 1
ATOM 890 N N . LEU A 1 110 ? 1.705 10.845 -0.599 1.00 98.00 110 LEU A N 1
ATOM 891 C CA . LEU A 1 110 ? 1.094 12.157 -0.848 1.00 98.00 110 LEU A CA 1
ATOM 892 C C . LEU A 1 110 ? 1.335 12.703 -2.262 1.00 98.00 110 LEU A C 1
ATOM 894 O O . LEU A 1 110 ? 0.999 13.845 -2.549 1.00 98.00 110 LEU A O 1
ATOM 898 N N . GLY A 1 111 ? 1.893 11.879 -3.149 1.00 95.38 111 GLY A N 1
ATOM 899 C CA . GLY A 1 111 ? 2.167 12.270 -4.529 1.00 95.38 111 GLY A CA 1
ATOM 900 C C . GLY A 1 111 ? 3.522 12.956 -4.655 1.00 95.38 111 GLY A C 1
ATOM 901 O O . GLY A 1 111 ? 4.364 12.850 -3.768 1.00 95.38 111 GLY A O 1
ATOM 902 N N . ASP A 1 112 ? 3.745 13.574 -5.805 1.00 93.31 112 ASP A N 1
ATOM 903 C CA . ASP A 1 112 ? 4.901 14.418 -6.126 1.00 93.31 112 ASP A CA 1
ATOM 904 C C . ASP A 1 112 ? 4.506 15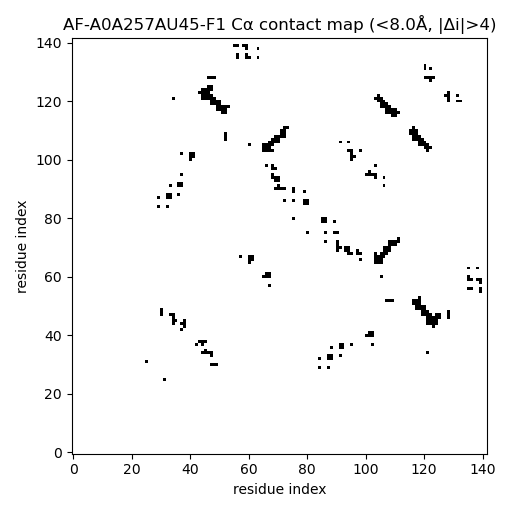.312 -7.315 1.00 93.31 112 ASP A C 1
ATOM 906 O O . ASP A 1 112 ? 3.393 15.198 -7.840 1.00 93.31 112 ASP A O 1
ATOM 910 N N . TRP A 1 113 ? 5.397 16.177 -7.791 1.00 90.12 113 TRP A N 1
ATOM 911 C CA . TRP A 1 113 ? 5.164 16.959 -9.002 1.00 90.12 113 TRP A CA 1
ATOM 912 C C . TRP A 1 113 ? 4.732 16.067 -10.182 1.00 90.12 113 TRP A C 1
ATOM 914 O O . TRP A 1 113 ? 5.452 15.162 -10.609 1.00 90.12 113 TRP A O 1
ATOM 924 N N . GLY A 1 114 ? 3.520 16.302 -10.697 1.00 89.88 114 GLY A N 1
ATOM 925 C CA . GLY A 1 114 ? 2.930 15.506 -11.779 1.00 89.88 114 GLY A CA 1
ATOM 926 C C . GLY A 1 114 ? 2.539 14.069 -11.397 1.00 89.88 114 GLY A C 1
ATOM 927 O O . GLY A 1 114 ? 2.332 13.242 -12.288 1.00 89.88 114 GLY A O 1
ATOM 928 N N . LYS A 1 115 ? 2.459 13.735 -10.101 1.00 90.38 115 LYS A N 1
ATOM 929 C CA . LYS A 1 115 ? 2.062 12.415 -9.586 1.00 90.38 115 LYS A CA 1
ATOM 930 C C . LYS A 1 115 ? 0.980 12.564 -8.523 1.00 90.38 115 LYS A C 1
ATOM 932 O O . LYS A 1 115 ? 1.209 13.137 -7.463 1.00 90.38 115 LYS A O 1
ATOM 937 N N . GLU A 1 116 ? -0.184 11.986 -8.788 1.00 95.19 116 GLU A N 1
ATOM 938 C CA . GLU A 1 116 ? -1.316 12.057 -7.867 1.00 95.19 116 GLU A CA 1
ATOM 939 C C . GLU A 1 116 ? -1.063 11.266 -6.569 1.00 95.19 116 GLU A C 1
ATOM 941 O O . GLU A 1 116 ? -0.441 10.200 -6.616 1.00 95.19 116 GLU A O 1
ATOM 946 N N . PRO A 1 117 ? -1.554 11.745 -5.412 1.00 97.31 117 PRO A N 1
ATOM 947 C CA . PRO A 1 117 ? -1.575 10.986 -4.162 1.00 97.31 117 PRO A CA 1
ATOM 948 C C . PRO A 1 117 ? -2.425 9.707 -4.271 1.00 97.31 117 PRO A C 1
ATOM 950 O O . PRO A 1 117 ? -3.497 9.724 -4.881 1.00 97.31 117 PRO A O 1
ATOM 953 N N . MET A 1 118 ? -2.007 8.610 -3.631 1.00 97.50 118 MET A N 1
ATOM 954 C CA . MET A 1 118 ? -2.750 7.340 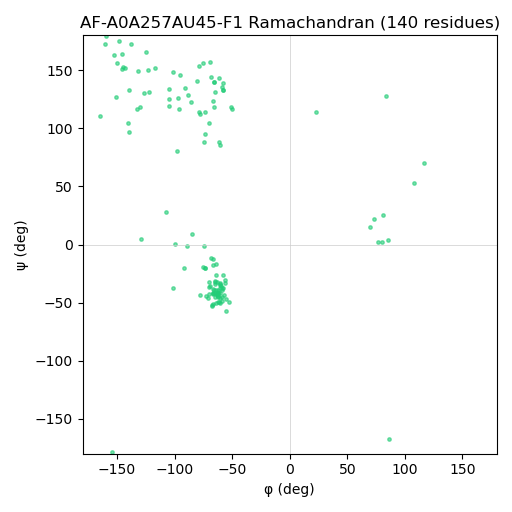-3.680 1.00 97.50 118 MET A CA 1
ATOM 955 C C . MET A 1 118 ? -2.670 6.535 -2.378 1.00 97.50 118 MET A C 1
ATOM 957 O O . MET A 1 118 ? -1.769 6.751 -1.565 1.00 97.50 118 MET A O 1
ATOM 961 N N . THR A 1 119 ? -3.577 5.566 -2.240 1.00 98.56 119 THR A N 1
ATOM 962 C CA . THR A 1 119 ? -3.656 4.620 -1.122 1.00 98.56 119 THR A CA 1
ATOM 963 C C . THR A 1 119 ? -3.834 3.191 -1.640 1.00 98.56 119 THR A C 1
ATOM 965 O O . THR A 1 119 ? -4.857 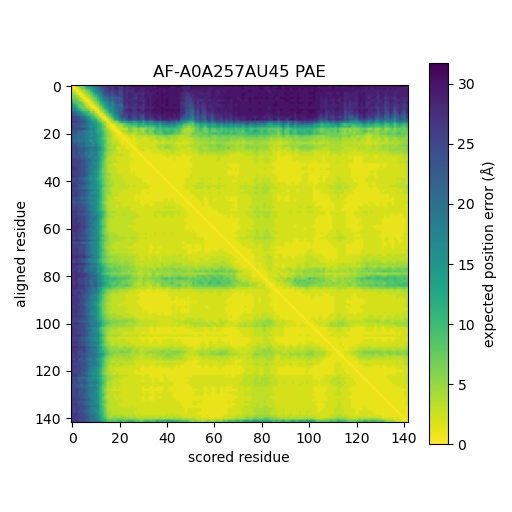2.866 -2.235 1.00 98.56 119 THR A O 1
ATOM 968 N N . LEU A 1 120 ? -2.874 2.311 -1.375 1.00 98.62 120 LEU A N 1
ATOM 969 C CA . LEU A 1 120 ? -2.928 0.884 -1.686 1.00 98.62 120 LEU A CA 1
ATOM 970 C C . LEU A 1 120 ? -3.379 0.087 -0.462 1.00 98.62 120 LEU A C 1
ATOM 972 O O . LEU A 1 120 ? -2.760 0.177 0.594 1.00 98.62 120 LEU A O 1
ATOM 976 N N . VAL A 1 121 ? -4.418 -0.730 -0.620 1.00 98.88 121 VAL A N 1
ATOM 977 C CA . VAL A 1 121 ? -4.876 -1.696 0.391 1.00 98.88 121 VAL A CA 1
ATOM 978 C C . VAL A 1 121 ? -4.466 -3.096 -0.047 1.00 98.88 121 VAL A C 1
ATOM 980 O O . VAL A 1 121 ? -4.824 -3.505 -1.152 1.00 98.88 121 VAL A O 1
ATOM 983 N N . PHE A 1 122 ? -3.743 -3.825 0.802 1.00 98.88 122 PHE A N 1
ATOM 984 C CA . PHE A 1 122 ? -3.234 -5.172 0.525 1.00 98.88 122 PHE A CA 1
ATOM 985 C C . PHE A 1 122 ? -4.080 -6.260 1.191 1.00 98.88 122 PHE A C 1
ATOM 987 O O . PHE A 1 122 ? -4.628 -6.087 2.285 1.00 98.88 122 PHE A O 1
ATOM 994 N N . GLY A 1 123 ? -4.146 -7.425 0.551 1.00 98.62 123 GLY A N 1
ATOM 995 C CA . GLY A 1 123 ? -4.848 -8.589 1.079 1.00 98.62 123 GLY A CA 1
ATOM 996 C C . GLY A 1 123 ? -4.397 -9.896 0.440 1.00 98.62 123 GLY A C 1
ATOM 997 O O . GLY A 1 123 ? -3.613 -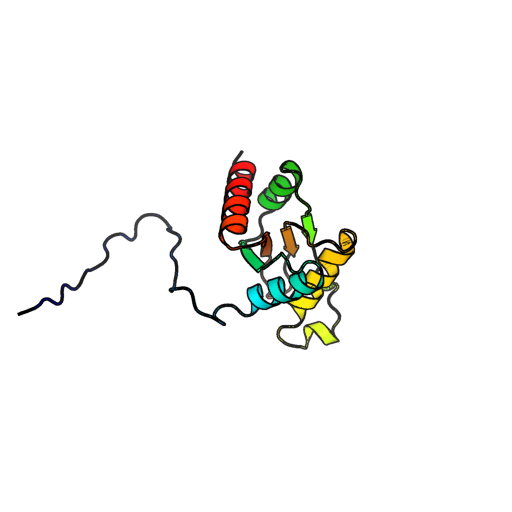9.929 -0.516 1.00 98.62 123 GLY A O 1
ATOM 998 N N . ARG A 1 124 ? -4.895 -10.996 0.998 1.00 98.50 124 ARG A N 1
ATOM 999 C CA . ARG A 1 124 ? -4.539 -12.352 0.568 1.00 98.50 124 ARG A CA 1
ATOM 1000 C C . ARG A 1 124 ? -5.105 -12.701 -0.799 1.00 98.50 124 ARG A C 1
ATOM 1002 O O . ARG A 1 124 ? -4.461 -13.403 -1.564 1.00 98.50 124 ARG A O 1
ATOM 1009 N N . ASP A 1 125 ? -6.269 -12.159 -1.125 1.00 98.62 125 ASP A N 1
ATOM 1010 C CA . ASP A 1 125 ? -6.954 -12.333 -2.400 1.00 98.62 125 ASP A CA 1
ATOM 1011 C C . ASP A 1 125 ? -7.870 -11.127 -2.680 1.00 98.62 125 ASP A C 1
ATOM 1013 O O . ASP A 1 125 ? -7.889 -10.140 -1.937 1.00 98.62 125 ASP A O 1
ATOM 1017 N N . SER A 1 126 ? -8.591 -11.151 -3.801 1.00 97.75 126 SER A N 1
ATOM 1018 C CA . SER A 1 126 ? -9.481 -10.054 -4.186 1.00 97.75 126 SER A CA 1
ATOM 1019 C C . SER A 1 126 ? -10.657 -9.857 -3.231 1.00 97.75 126 SER A C 1
ATOM 1021 O O . SER A 1 126 ? -11.089 -8.720 -3.059 1.00 97.75 126 SER A O 1
ATOM 1023 N N . MET A 1 127 ? -11.171 -10.926 -2.616 1.00 98.56 127 MET A N 1
ATOM 1024 C CA . MET A 1 127 ? -12.309 -10.841 -1.699 1.00 98.56 127 MET A CA 1
ATOM 1025 C C . MET A 1 127 ? -11.887 -10.205 -0.376 1.00 98.56 127 MET A C 1
ATOM 1027 O O . MET A 1 127 ? -12.541 -9.268 0.071 1.00 98.56 127 MET A O 1
ATOM 1031 N N . ASP A 1 128 ? -10.739 -10.612 0.171 1.00 98.69 128 ASP A N 1
ATOM 1032 C CA . ASP A 1 128 ? -10.132 -10.002 1.361 1.00 98.69 128 ASP A CA 1
ATOM 1033 C C . ASP A 1 128 ? -9.929 -8.490 1.172 1.00 98.69 128 ASP A C 1
ATOM 1035 O O . ASP A 1 128 ? -10.341 -7.681 2.002 1.00 98.69 128 ASP A O 1
ATOM 1039 N N . VAL A 1 129 ? -9.374 -8.078 0.026 1.00 98.75 129 VAL A N 1
ATOM 1040 C CA . VAL A 1 129 ? -9.187 -6.651 -0.283 1.00 98.75 129 VAL A CA 1
ATOM 1041 C C . VAL A 1 129 ? -10.523 -5.906 -0.370 1.00 98.75 129 VAL A C 1
ATOM 1043 O O . VAL A 1 129 ? -10.639 -4.812 0.180 1.00 98.75 129 VAL A O 1
ATOM 1046 N N . VAL A 1 130 ? -11.541 -6.469 -1.026 1.00 98.56 130 VAL A N 1
ATOM 1047 C CA . VAL A 1 130 ? -12.870 -5.838 -1.116 1.00 98.56 130 VAL A CA 1
ATOM 1048 C C . VAL A 1 130 ? -13.512 -5.702 0.265 1.00 98.56 130 VAL A C 1
ATOM 1050 O O . VAL A 1 130 ? -14.037 -4.634 0.588 1.00 98.56 130 VAL A O 1
ATOM 1053 N N . ASP A 1 131 ? -13.427 -6.733 1.103 1.00 98.75 131 ASP A N 1
ATOM 1054 C CA . ASP A 1 131 ? -13.968 -6.711 2.462 1.00 98.75 131 ASP A CA 1
ATOM 1055 C C . ASP A 1 131 ? -13.254 -5.689 3.345 1.00 98.75 131 ASP A C 1
ATOM 1057 O O . ASP A 1 131 ? -13.911 -4.932 4.072 1.00 98.75 131 ASP A O 1
ATOM 1061 N N . LYS A 1 132 ? -11.923 -5.598 3.238 1.00 98.75 132 LYS A N 1
ATOM 1062 C CA . LYS A 1 132 ? -11.137 -4.528 3.855 1.00 98.75 132 LYS A CA 1
ATOM 1063 C C . LYS A 1 132 ? -11.654 -3.165 3.400 1.00 98.75 132 LYS A C 1
ATOM 1065 O O . LYS A 1 132 ? -12.089 -2.372 4.233 1.00 98.75 132 LYS A O 1
ATOM 1070 N N . VAL A 1 133 ? -11.688 -2.896 2.097 1.00 98.62 133 VAL A N 1
ATOM 1071 C CA . VAL A 1 133 ? -12.121 -1.592 1.565 1.00 98.62 133 VAL A CA 1
ATOM 1072 C C . VAL A 1 133 ? -13.548 -1.242 2.001 1.00 98.62 133 VAL A C 1
ATOM 1074 O O . VAL A 1 133 ? -13.809 -0.096 2.361 1.00 98.62 133 VAL A O 1
ATOM 1077 N N . ARG A 1 134 ? -14.467 -2.213 2.068 1.00 98.56 134 ARG A N 1
ATOM 1078 C CA . ARG A 1 134 ? -15.833 -1.989 2.565 1.00 98.56 134 ARG A CA 1
ATOM 1079 C C .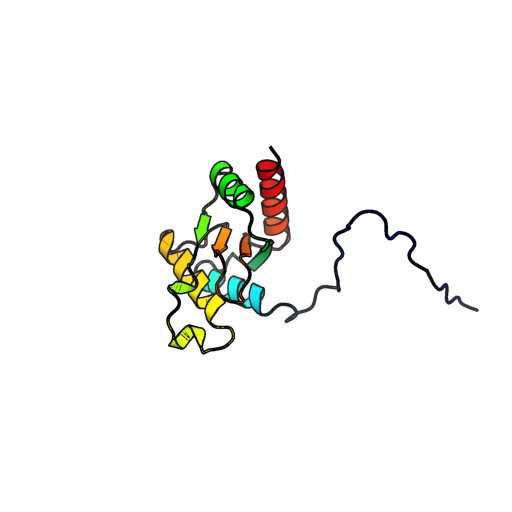 ARG A 1 134 ? -15.850 -1.537 4.026 1.00 98.56 134 ARG A C 1
ATOM 1081 O O . ARG A 1 134 ? -16.563 -0.591 4.355 1.00 98.56 134 ARG A O 1
ATOM 1088 N N . ARG A 1 135 ? -15.069 -2.188 4.896 1.00 98.62 135 ARG A N 1
ATOM 1089 C CA . ARG A 1 135 ? -14.921 -1.795 6.310 1.00 98.62 135 ARG A CA 1
ATOM 1090 C C . ARG A 1 135 ? -14.302 -0.408 6.436 1.00 98.62 135 ARG A C 1
ATOM 1092 O O . ARG A 1 135 ? -14.785 0.398 7.223 1.00 98.62 135 ARG A O 1
ATOM 1099 N N . LEU A 1 136 ? -13.286 -0.133 5.623 1.00 98.44 136 LEU A N 1
ATOM 1100 C CA . LEU A 1 136 ? -12.577 1.139 5.605 1.00 98.44 136 LEU A CA 1
ATOM 1101 C C . LEU A 1 136 ? -13.501 2.305 5.244 1.00 98.44 136 LEU A C 1
ATOM 1103 O O . LEU A 1 136 ? -13.547 3.304 5.953 1.00 98.44 136 LEU A O 1
ATOM 1107 N N . VAL A 1 137 ? -14.274 2.161 4.166 1.00 97.88 137 VAL A N 1
ATOM 1108 C CA . VAL A 1 137 ? -15.229 3.185 3.720 1.00 97.88 137 VAL A CA 1
ATOM 1109 C C . VAL A 1 137 ? -16.356 3.372 4.735 1.00 97.88 137 VAL A C 1
ATOM 1111 O O . VAL A 1 137 ? -16.758 4.506 4.984 1.00 97.88 137 VAL A O 1
ATOM 1114 N N . ALA A 1 138 ? -16.852 2.287 5.339 1.00 98.12 138 ALA A N 1
ATOM 1115 C CA . ALA A 1 138 ? -17.875 2.367 6.377 1.00 98.12 138 ALA A CA 1
ATOM 1116 C C . ALA A 1 138 ? -17.386 3.143 7.609 1.00 98.12 138 ALA A C 1
ATOM 1118 O O . ALA A 1 138 ? -18.132 3.964 8.129 1.00 98.12 138 ALA A O 1
ATOM 1119 N N . GLU A 1 139 ? -16.142 2.922 8.042 1.00 98.25 139 GLU A N 1
ATOM 1120 C CA . GLU A 1 139 ? -15.542 3.661 9.157 1.00 98.25 139 GLU A CA 1
ATOM 1121 C C . GLU A 1 139 ? -15.260 5.125 8.791 1.00 98.25 139 GLU A C 1
ATOM 1123 O O . GLU A 1 139 ? -15.585 6.018 9.562 1.00 98.25 139 GLU A O 1
ATOM 1128 N N . ALA A 1 140 ? -14.740 5.397 7.591 1.00 96.81 140 ALA A N 1
ATOM 1129 C CA . ALA A 1 140 ? -14.447 6.760 7.129 1.00 96.81 140 ALA A CA 1
ATOM 1130 C C . ALA A 1 140 ? -15.697 7.625 6.869 1.00 96.81 140 ALA A C 1
ATOM 1132 O O . ALA A 1 140 ? -15.572 8.827 6.630 1.00 96.81 140 ALA A O 1
ATOM 1133 N N . SER A 1 141 ? -16.883 7.010 6.854 1.00 94.69 141 SER A N 1
ATOM 1134 C CA . SER A 1 141 ? -18.173 7.684 6.650 1.00 94.69 141 SER A CA 1
ATOM 1135 C C . SER A 1 141 ? -18.939 7.939 7.953 1.00 94.69 141 SER A C 1
ATOM 1137 O O . SER A 1 141 ? -20.058 8.449 7.886 1.00 94.69 141 SER A O 1
ATOM 1139 N N . ARG A 1 142 ? -18.382 7.544 9.103 1.00 91.06 142 ARG A N 1
ATOM 1140 C CA . ARG A 1 142 ? -18.907 7.875 10.435 1.00 91.06 142 ARG A CA 1
ATOM 1141 C C . ARG A 1 142 ? -18.498 9.286 10.831 1.00 91.06 142 ARG A C 1
ATOM 1143 O O . ARG A 1 142 ? -19.348 9.960 11.446 1.00 91.06 142 ARG A O 1
#

Secondary structure (DSSP, 8-state):
-------------S------S---TTS-HHHHHHHHHHHTT-TT--EEEEEE--HHHHHHHHHTT--EEE--GGGS-HHHHTSTT-HHHHHHHHHHHHTTTSPPSEEEE--BTTB--EEEEEESSHHHHHHHHHHHHHHHT-

Sequence (142 aa):
MMGLRHLRRPGLGRRGMSRSEAPWFGASRHVANAVLTAMKFDPRIRSAMNLRYDKRLIEAAEKLGWTVSFYDRREEPEEIKRLEGRTVPWGIEVAVRRVGGRVPDLVYHLGDWGKEPMTLVFGRDSMDVVDKVRRLVAEASR

Solvent-accessible surface area (backbone atoms only — not comparable to full-atom values): 8368 Å² total; per-residue (Å²): 133,89,84,83,78,83,76,77,83,83,73,97,70,72,98,69,90,76,78,92,70,80,93,58,91,84,77,49,66,69,62,47,41,39,32,60,46,42,25,77,65,36,73,65,38,65,23,65,45,81,40,78,56,50,71,51,48,54,57,23,33,52,75,71,69,46,48,73,35,50,35,59,64,88,74,53,54,68,77,42,69,74,38,87,83,38,56,48,38,51,36,50,55,50,19,19,51,75,64,76,54,44,70,46,43,29,41,3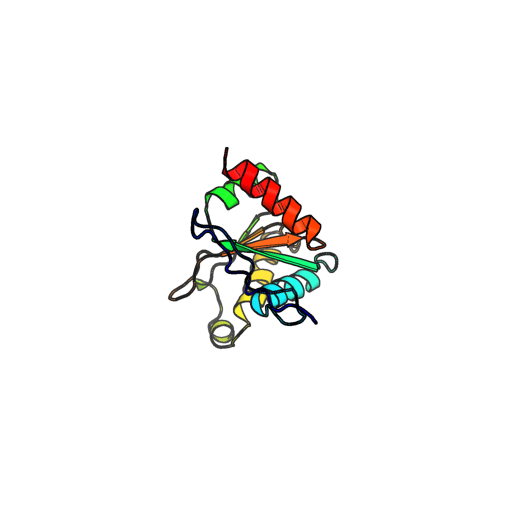5,34,85,30,52,95,97,40,79,42,32,30,37,33,45,19,57,34,68,64,54,29,50,54,49,53,53,52,32,54,57,52,48,70,110

Nearest PDB structures (foldseek):
  2pb9-assembly1_A  TM=9.359E-01  e=1.415E-13  Pyrococcus furiosus
  2php-assembly1_A  TM=9.409E-01  e=1.016E-10  Methanocaldococcus jannaschii DSM 2661
  6aef-assembly1_A  TM=4.380E-01  e=2.122E+00  Mycobacterium tuberculosis H37Rv
  8tt3-assembly1_E  TM=3.221E-01  e=1.994E+00  Caldimonas thermodepolymerans

Mean predicted aligned error: 6.91 Å